Protein AF-A0A8W8NFV4-F1 (afdb_monomer_lite)

Secondary structure (DSSP, 8-state):
-HHHHHHHHHHHHHIIIIIS-TT--TTS----HHHHHHHHHHHHHHHHHHHTT-

Foldseek 3Di:
DLVVVLVVQLVVLCCVQAVPDPPHDPPDDRPDPVSVVSNVVSVVVSVVVVVVPD

Sequence (54 aa):
GGVDALLRKMYEVFSDFALKNPFYSVDMPVRCDLFDTNLQQVIEACEKQSIGNV

Radius of gyration: 13.14 Å; chains: 1; bounding box: 32×20×36 Å

InterPro domains:
  IPR007233 Trafficking protein particle complex subunit [PF04099] (3-44)
  IPR007233 Trafficking protein particle complex subunit [PTHR23249] (3-47)
  IPR011012 Longin-like domain superfamily [SSF64356] (3-44)

Structure (mmCIF, N/CA/C/O backbone):
data_AF-A0A8W8NFV4-F1
#
_entry.id   AF-A0A8W8NFV4-F1
#
loop_
_atom_site.group_PDB
_atom_site.id
_atom_site.type_symbol
_atom_site.label_atom_id
_atom_site.label_alt_id
_atom_site.label_comp_id
_atom_site.label_asym_id
_atom_site.label_entity_id
_atom_site.label_seq_id
_atom_site.pdbx_PDB_ins_code
_atom_site.Cartn_x
_atom_site.Cartn_y
_atom_site.Cartn_z
_atom_site.occupancy
_atom_site.B_iso_or_equiv
_atom_site.auth_seq_id
_atom_site.auth_comp_id
_atom_site.auth_asym_id
_atom_site.auth_atom_id
_atom_site.pdbx_PDB_model_num
ATOM 1 N N . GLY A 1 1 ? -12.658 10.806 5.258 1.00 59.03 1 GLY A N 1
ATOM 2 C CA . GLY A 1 1 ? -13.276 9.669 5.973 1.00 59.03 1 GLY A CA 1
ATOM 3 C C . GLY A 1 1 ? -12.250 8.570 6.180 1.00 59.03 1 GLY A C 1
ATOM 4 O O . GLY A 1 1 ? -11.163 8.672 5.627 1.00 59.03 1 GLY A O 1
ATOM 5 N N . GLY A 1 2 ? -12.556 7.532 6.967 1.00 74.50 2 GLY A N 1
ATOM 6 C CA . GLY A 1 2 ? -11.607 6.432 7.237 1.00 74.50 2 GLY A CA 1
ATOM 7 C C . GLY A 1 2 ? -11.056 5.762 5.968 1.00 74.50 2 GLY A C 1
ATOM 8 O O . GLY A 1 2 ? -9.889 5.386 5.921 1.00 74.50 2 GLY A O 1
ATOM 9 N N . VAL A 1 3 ? -11.857 5.738 4.898 1.00 81.19 3 VAL A N 1
ATOM 10 C CA . VAL A 1 3 ? -11.470 5.222 3.576 1.00 81.19 3 VAL A CA 1
ATOM 11 C C . VAL A 1 3 ? -10.372 6.062 2.907 1.00 81.19 3 VAL A C 1
ATOM 13 O O . VAL A 1 3 ? -9.446 5.494 2.340 1.00 81.19 3 VAL A O 1
ATOM 16 N N . ASP A 1 4 ? -10.398 7.396 3.014 1.00 83.44 4 ASP A N 1
ATOM 17 C CA . ASP A 1 4 ? -9.353 8.257 2.428 1.00 83.44 4 ASP A CA 1
ATOM 18 C C . ASP A 1 4 ? -7.984 8.013 3.075 1.00 83.44 4 ASP A C 1
ATOM 20 O O . ASP A 1 4 ? -6.954 7.993 2.400 1.00 83.44 4 ASP A O 1
ATOM 24 N N . ALA A 1 5 ? -7.967 7.804 4.395 1.00 84.06 5 ALA A N 1
ATOM 25 C CA . ALA A 1 5 ? -6.743 7.510 5.136 1.00 84.06 5 ALA A CA 1
ATOM 26 C C . ALA A 1 5 ? -6.175 6.130 4.767 1.00 84.06 5 ALA A C 1
ATOM 28 O O . ALA A 1 5 ? -4.958 5.983 4.632 1.00 84.06 5 ALA A O 1
ATOM 29 N N . LEU A 1 6 ? -7.051 5.142 4.554 1.00 85.62 6 LEU A N 1
ATOM 30 C CA . LEU A 1 6 ? -6.679 3.816 4.065 1.00 85.62 6 LEU A CA 1
ATOM 31 C C . LEU A 1 6 ? -6.066 3.884 2.663 1.00 85.62 6 LEU A C 1
ATOM 33 O O . LEU A 1 6 ? -4.957 3.395 2.450 1.00 85.62 6 LEU A O 1
ATOM 37 N N . LEU A 1 7 ? -6.757 4.538 1.726 1.00 87.69 7 LEU A N 1
ATOM 38 C CA . LEU A 1 7 ? -6.304 4.687 0.341 1.00 87.69 7 LEU A CA 1
ATOM 39 C C . LEU A 1 7 ? -4.952 5.401 0.263 1.00 87.69 7 LEU A C 1
ATOM 41 O O . LEU A 1 7 ? -4.085 4.999 -0.512 1.00 87.69 7 LEU A O 1
ATOM 45 N N . ARG A 1 8 ? -4.733 6.416 1.106 1.00 89.12 8 ARG A N 1
ATOM 46 C CA . ARG A 1 8 ? -3.456 7.132 1.167 1.00 89.12 8 ARG A CA 1
ATOM 47 C C . ARG A 1 8 ? -2.305 6.238 1.636 1.00 89.12 8 ARG A C 1
ATOM 49 O O . ARG A 1 8 ? -1.248 6.258 1.013 1.00 89.12 8 ARG A O 1
ATOM 56 N N . LYS A 1 9 ? -2.519 5.409 2.664 1.00 88.38 9 LYS A N 1
ATOM 57 C CA . LYS A 1 9 ? -1.514 4.428 3.117 1.00 88.38 9 LYS A CA 1
ATOM 58 C C . LYS A 1 9 ? -1.233 3.355 2.066 1.00 88.38 9 LYS A C 1
ATOM 60 O O . LYS A 1 9 ? -0.078 3.005 1.848 1.00 88.38 9 LYS A O 1
ATOM 65 N N . MET A 1 10 ? -2.264 2.854 1.385 1.00 87.25 10 MET A N 1
ATOM 66 C CA . MET A 1 10 ? -2.083 1.895 0.288 1.00 87.25 10 MET A CA 1
ATOM 67 C C . MET A 1 10 ? -1.266 2.495 -0.863 1.00 87.25 10 MET A C 1
ATOM 69 O O . MET A 1 10 ? -0.399 1.822 -1.417 1.00 87.25 10 MET A O 1
ATOM 73 N N . TYR A 1 11 ? -1.500 3.769 -1.191 1.00 88.94 11 TYR A N 1
ATOM 74 C CA . TYR A 1 11 ? -0.738 4.480 -2.216 1.00 88.94 11 TYR A CA 1
ATOM 75 C C . TYR A 1 11 ? 0.744 4.648 -1.846 1.00 88.94 11 TYR A C 1
ATOM 77 O O . TYR A 1 11 ? 1.612 4.502 -2.709 1.00 88.94 11 TYR A O 1
ATOM 85 N N . GLU A 1 12 ? 1.051 4.929 -0.577 1.00 89.12 12 GLU A N 1
ATOM 86 C CA . GLU A 1 12 ? 2.434 5.007 -0.084 1.00 89.12 12 GLU A CA 1
ATOM 87 C C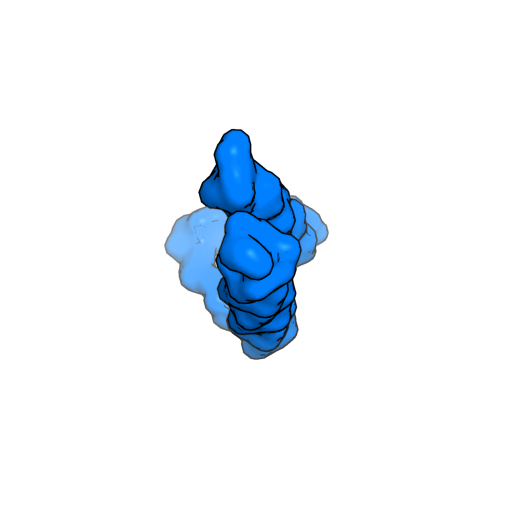 . GLU A 1 12 ? 3.154 3.663 -0.242 1.00 89.12 12 GLU A C 1
ATOM 89 O O . GLU A 1 12 ? 4.222 3.616 -0.854 1.00 89.12 12 GLU A O 1
ATOM 94 N N . VAL A 1 13 ? 2.522 2.566 0.196 1.00 87.62 13 VAL A N 1
ATOM 95 C CA . VAL A 1 13 ? 3.055 1.205 0.021 1.00 87.62 13 VAL A CA 1
ATOM 96 C C . VAL A 1 13 ? 3.282 0.911 -1.465 1.00 87.62 13 VAL A C 1
ATOM 98 O O . VAL A 1 13 ? 4.379 0.531 -1.859 1.00 87.62 13 VAL A O 1
ATOM 101 N N . PHE A 1 14 ? 2.301 1.162 -2.332 1.00 86.25 14 PHE A N 1
ATOM 102 C CA . PHE A 1 14 ? 2.471 0.962 -3.775 1.00 86.25 14 PHE A CA 1
ATOM 103 C C . PHE A 1 14 ? 3.634 1.777 -4.360 1.00 86.25 14 PHE A C 1
ATOM 105 O O . PHE A 1 14 ? 4.433 1.254 -5.136 1.00 86.25 14 PHE A O 1
ATOM 112 N N . SER A 1 15 ? 3.772 3.040 -3.960 1.00 86.44 15 SER A N 1
ATOM 113 C CA . SER A 1 15 ? 4.842 3.915 -4.446 1.00 86.44 15 SER A CA 1
ATOM 114 C C . SER A 1 15 ? 6.231 3.400 -4.059 1.00 86.44 15 SER A C 1
ATOM 116 O O . SER A 1 15 ? 7.158 3.482 -4.866 1.00 86.44 15 SER A O 1
ATOM 118 N N . ASP A 1 16 ? 6.377 2.829 -2.864 1.00 82.38 16 ASP A N 1
ATOM 119 C CA . ASP A 1 16 ? 7.646 2.279 -2.384 1.00 82.38 16 ASP A CA 1
ATOM 120 C C . ASP A 1 16 ? 8.094 1.037 -3.161 1.00 82.38 16 ASP A C 1
ATOM 122 O O . ASP A 1 16 ? 9.284 0.886 -3.440 1.00 82.38 16 ASP A O 1
ATOM 126 N N . PHE A 1 17 ? 7.152 0.178 -3.554 1.00 79.25 17 PHE A N 1
ATOM 127 C CA . PHE A 1 17 ? 7.467 -1.088 -4.222 1.00 79.25 17 PHE A CA 1
ATOM 128 C C . PHE A 1 17 ? 7.468 -0.999 -5.755 1.00 79.25 17 PHE A C 1
ATOM 130 O O . PHE A 1 17 ? 8.279 -1.669 -6.396 1.00 79.25 17 PHE A O 1
ATOM 137 N N . ALA A 1 18 ? 6.604 -0.167 -6.345 1.00 76.88 18 ALA A N 1
ATOM 138 C CA . ALA A 1 18 ? 6.453 -0.049 -7.796 1.00 76.88 18 ALA A CA 1
ATOM 139 C C . ALA A 1 18 ? 7.156 1.184 -8.385 1.00 76.88 18 ALA A C 1
ATOM 141 O O . ALA A 1 18 ? 7.793 1.083 -9.426 1.00 76.88 18 ALA A O 1
ATOM 142 N N . LEU A 1 19 ? 7.065 2.354 -7.743 1.00 75.56 19 LEU A N 1
ATOM 143 C CA . LEU A 1 19 ? 7.540 3.612 -8.346 1.00 75.56 19 LEU A CA 1
ATOM 144 C C . LEU A 1 19 ? 8.983 3.962 -7.971 1.00 75.56 19 LEU A C 1
ATOM 146 O O . LEU A 1 19 ? 9.691 4.579 -8.765 1.00 75.56 19 LEU A O 1
ATOM 150 N N . LYS A 1 20 ? 9.442 3.568 -6.777 1.00 76.38 20 LYS A N 1
ATOM 151 C CA . LYS A 1 20 ? 10.831 3.795 -6.339 1.00 76.38 20 LYS A CA 1
ATOM 152 C C . LYS A 1 20 ? 11.822 2.766 -6.881 1.00 76.38 20 LYS A C 1
ATOM 154 O O . LYS A 1 20 ? 13.025 2.942 -6.702 1.00 76.38 20 LYS A O 1
ATOM 159 N N . ASN A 1 21 ? 11.350 1.708 -7.537 1.00 69.81 21 ASN A N 1
ATOM 160 C CA . ASN A 1 21 ? 12.213 0.696 -8.126 1.00 69.81 21 ASN A CA 1
ATOM 161 C C . ASN A 1 21 ? 12.523 1.062 -9.592 1.00 69.81 21 ASN A C 1
ATOM 163 O O . ASN A 1 21 ? 11.650 0.912 -10.446 1.00 69.81 21 ASN A O 1
ATOM 167 N N . PRO A 1 22 ? 13.754 1.507 -9.918 1.00 73.56 22 PRO A N 1
ATOM 168 C CA . PRO A 1 22 ? 14.106 1.959 -11.267 1.00 73.56 22 PRO A CA 1
ATOM 169 C C . PRO A 1 22 ? 14.052 0.848 -12.329 1.00 73.56 22 PRO A C 1
ATOM 171 O O . PRO A 1 22 ? 14.143 1.141 -13.518 1.00 73.56 22 PRO A O 1
ATOM 174 N N . PHE A 1 23 ? 13.897 -0.416 -11.923 1.00 73.31 23 PHE A N 1
ATOM 175 C CA . PHE A 1 23 ? 13.754 -1.569 -12.816 1.00 73.31 23 PHE A CA 1
ATOM 176 C C 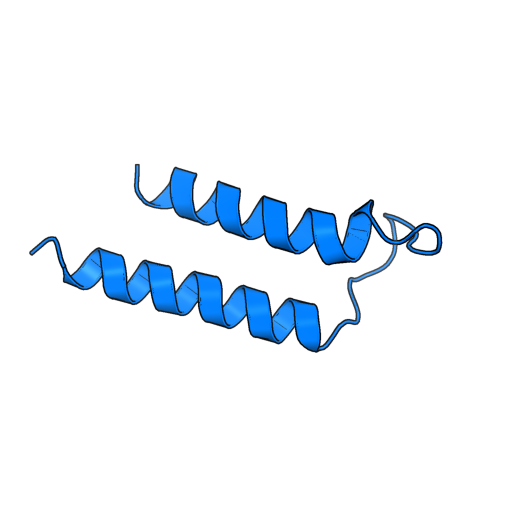. PHE A 1 23 ? 12.304 -2.050 -12.957 1.00 73.31 23 PHE A C 1
ATOM 178 O O . PHE A 1 23 ? 12.045 -3.025 -13.665 1.00 73.31 23 PHE A O 1
ATOM 185 N N . TYR A 1 24 ? 11.352 -1.405 -12.281 1.00 69.50 24 TYR A N 1
ATOM 186 C CA . TYR A 1 24 ? 9.957 -1.811 -12.305 1.00 69.50 24 TYR A CA 1
ATOM 187 C C . TYR A 1 24 ? 9.221 -1.147 -13.472 1.00 69.50 24 TYR A C 1
ATOM 189 O O . TYR A 1 24 ? 9.103 0.073 -13.555 1.00 69.50 24 TYR A O 1
ATOM 197 N N . SER A 1 25 ? 8.742 -1.968 -14.405 1.00 69.88 25 SER A N 1
ATOM 198 C CA . SER A 1 25 ? 7.885 -1.508 -15.499 1.00 69.88 25 SER A CA 1
ATOM 199 C C . SER A 1 25 ? 6.444 -1.440 -15.008 1.00 69.88 25 SER A C 1
ATOM 201 O O . SER A 1 25 ? 5.925 -2.429 -14.500 1.00 69.88 25 SER A O 1
ATOM 203 N N . VAL A 1 26 ? 5.801 -0.286 -15.187 1.00 66.62 26 VAL A N 1
ATOM 204 C CA . VAL A 1 26 ? 4.445 0.007 -14.683 1.00 66.62 26 VAL A CA 1
ATOM 205 C C . VAL A 1 26 ? 3.380 -0.955 -15.241 1.00 66.62 26 VAL A C 1
ATOM 207 O O . VAL A 1 26 ? 2.346 -1.156 -14.616 1.00 66.62 26 VAL A O 1
ATOM 210 N N . ASP A 1 27 ? 3.663 -1.612 -16.369 1.00 70.56 27 ASP A N 1
ATOM 211 C CA . ASP A 1 27 ? 2.775 -2.586 -17.018 1.00 70.56 27 ASP A CA 1
ATOM 212 C C . ASP A 1 27 ? 2.902 -4.026 -16.478 1.00 70.56 27 ASP A C 1
ATOM 214 O O . ASP A 1 27 ? 2.213 -4.933 -16.951 1.00 70.56 27 ASP A O 1
ATOM 218 N N . MET A 1 28 ? 3.788 -4.277 -15.508 1.00 75.56 28 MET A N 1
ATOM 219 C CA . MET A 1 28 ? 3.978 -5.600 -14.901 1.00 75.56 28 MET A CA 1
ATOM 220 C C . MET A 1 28 ? 3.253 -5.705 -13.552 1.00 75.56 28 MET A C 1
ATOM 222 O O . MET A 1 28 ? 3.147 -4.716 -12.839 1.00 75.56 28 MET A O 1
ATOM 226 N N . PRO A 1 29 ? 2.774 -6.895 -13.143 1.00 77.44 29 PRO A N 1
ATOM 227 C CA . PRO A 1 29 ? 2.200 -7.084 -11.811 1.00 77.44 29 PRO A CA 1
ATOM 228 C C . PRO A 1 29 ? 3.266 -6.932 -10.716 1.00 77.44 29 PRO A C 1
ATOM 230 O O . PRO A 1 29 ? 4.432 -7.289 -10.912 1.00 77.44 29 PRO A O 1
ATOM 233 N N . VAL A 1 30 ? 2.888 -6.412 -9.542 1.00 76.25 30 VAL A N 1
ATOM 234 C CA . VAL A 1 30 ? 3.797 -6.309 -8.385 1.00 76.25 30 VAL A CA 1
ATOM 235 C C . VAL A 1 30 ? 3.982 -7.718 -7.828 1.00 76.25 30 VAL A C 1
ATOM 237 O O . VAL A 1 30 ? 3.087 -8.255 -7.191 1.00 76.25 30 VAL A O 1
ATOM 240 N N . ARG A 1 31 ? 5.124 -8.352 -8.112 1.00 75.88 31 ARG A N 1
ATOM 241 C CA . ARG A 1 31 ? 5.484 -9.685 -7.594 1.00 75.88 31 ARG A CA 1
ATOM 242 C C . ARG A 1 31 ? 6.460 -9.539 -6.433 1.00 75.88 31 ARG A C 1
ATOM 244 O O . ARG A 1 31 ? 7.641 -9.852 -6.569 1.00 75.88 31 ARG A O 1
ATOM 251 N N . CYS A 1 32 ? 5.989 -8.961 -5.33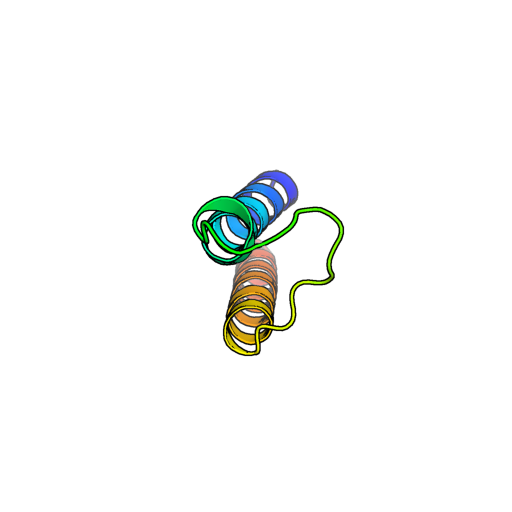5 1.00 80.44 32 CYS A N 1
ATOM 252 C CA . CYS A 1 32 ? 6.808 -8.719 -4.157 1.00 80.44 32 CYS A CA 1
ATOM 253 C C . CYS A 1 32 ? 6.058 -9.178 -2.909 1.00 80.44 32 CYS A C 1
ATOM 255 O O . CYS A 1 32 ? 5.129 -8.510 -2.471 1.00 80.44 32 CYS A O 1
ATOM 257 N N . ASP A 1 33 ? 6.514 -10.264 -2.289 1.00 85.62 33 ASP A N 1
ATOM 258 C CA . ASP A 1 33 ? 5.885 -10.808 -1.075 1.00 85.62 33 ASP A CA 1
ATOM 259 C C . ASP A 1 33 ? 5.853 -9.780 0.074 1.00 85.62 33 ASP A C 1
ATOM 261 O O . ASP A 1 33 ? 4.959 -9.774 0.926 1.00 85.62 33 ASP A O 1
ATOM 265 N N . LEU A 1 34 ? 6.827 -8.861 0.088 1.00 84.19 34 LEU A N 1
ATOM 266 C CA . LEU A 1 34 ? 6.882 -7.766 1.051 1.00 84.19 34 LEU A CA 1
ATOM 267 C C . LEU A 1 34 ? 5.799 -6.708 0.783 1.00 84.19 34 LEU A C 1
ATOM 269 O O . LEU A 1 34 ? 5.281 -6.130 1.737 1.00 84.19 34 LEU A O 1
ATOM 273 N N . PHE A 1 35 ? 5.420 -6.475 -0.477 1.00 85.50 35 PHE A N 1
ATOM 274 C CA . PHE A 1 35 ? 4.274 -5.626 -0.813 1.00 85.50 35 PHE A CA 1
ATOM 275 C C . PHE A 1 35 ? 2.976 -6.240 -0.276 1.00 85.50 35 PHE A C 1
ATOM 277 O O . PHE A 1 35 ? 2.247 -5.554 0.441 1.00 85.50 35 PHE A O 1
ATOM 284 N N . A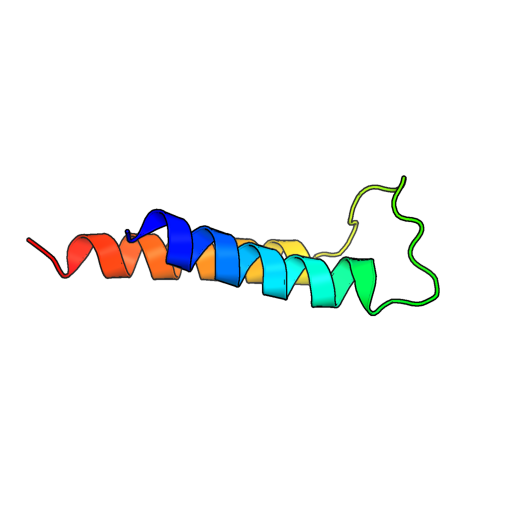SP A 1 36 ? 2.739 -7.532 -0.523 1.00 87.06 36 ASP A N 1
ATOM 285 C CA .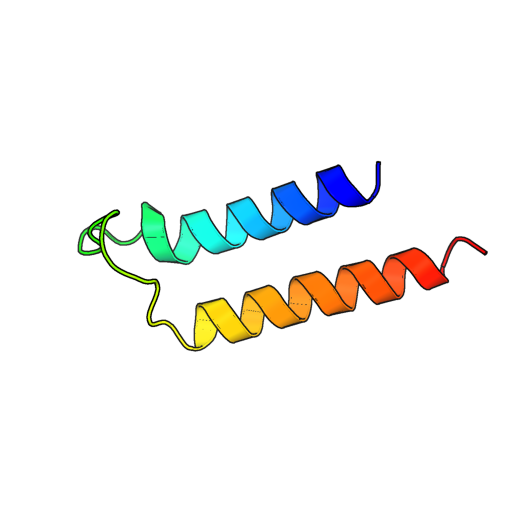 ASP A 1 36 ? 1.532 -8.231 -0.054 1.00 87.06 36 ASP A CA 1
ATOM 286 C C . ASP A 1 36 ? 1.429 -8.221 1.477 1.00 87.06 36 ASP A C 1
ATOM 288 O O . ASP A 1 36 ? 0.387 -7.884 2.043 1.00 87.06 36 ASP A O 1
ATOM 292 N N . THR A 1 37 ? 2.546 -8.491 2.161 1.00 91.38 37 THR A N 1
ATOM 293 C CA . THR A 1 37 ? 2.615 -8.463 3.630 1.00 91.38 37 THR A CA 1
ATOM 294 C C . THR A 1 37 ? 2.285 -7.075 4.190 1.00 91.38 37 THR A C 1
ATOM 296 O O . THR A 1 37 ? 1.517 -6.955 5.146 1.00 91.38 37 THR A O 1
ATOM 299 N N . ASN A 1 38 ? 2.843 -6.010 3.604 1.00 88.44 38 ASN A N 1
ATOM 300 C CA . ASN A 1 38 ? 2.577 -4.641 4.057 1.00 88.44 38 ASN A CA 1
ATOM 301 C C . ASN A 1 38 ? 1.136 -4.210 3.762 1.00 88.44 38 ASN A C 1
ATOM 303 O O . ASN A 1 38 ? 0.513 -3.544 4.591 1.00 88.44 38 ASN A O 1
ATOM 307 N N . LEU A 1 39 ? 0.583 -4.608 2.614 1.00 88.00 39 LEU A N 1
ATOM 308 C CA . LEU A 1 39 ? -0.799 -4.301 2.254 1.00 88.00 39 LEU A CA 1
ATOM 309 C C . LEU A 1 39 ? -1.781 -4.949 3.239 1.00 88.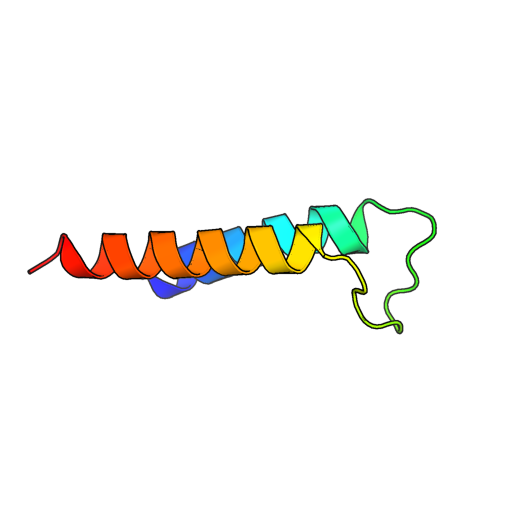00 39 LEU A C 1
ATOM 311 O O . LEU A 1 39 ? -2.698 -4.282 3.722 1.00 88.00 39 LEU A O 1
ATOM 315 N N . GLN A 1 40 ? -1.545 -6.211 3.603 1.00 89.69 40 GLN A N 1
ATOM 316 C CA . GLN A 1 40 ? -2.358 -6.920 4.589 1.00 89.69 40 GLN A CA 1
ATOM 317 C C . GLN A 1 40 ? -2.301 -6.250 5.971 1.00 89.69 40 GLN A C 1
ATOM 319 O O . GLN A 1 40 ? -3.341 -6.036 6.593 1.00 89.69 40 GLN A O 1
ATOM 324 N N . GLN A 1 41 ? -1.119 -5.817 6.421 1.00 89.38 41 GLN A N 1
ATOM 325 C CA . GLN A 1 41 ? -0.980 -5.079 7.684 1.00 89.38 41 GLN A CA 1
ATOM 326 C C . GLN A 1 41 ? -1.739 -3.745 7.679 1.00 89.38 41 GLN A C 1
ATOM 328 O O . GLN A 1 41 ? -2.345 -3.375 8.687 1.00 89.38 41 GLN A O 1
ATOM 333 N N . VAL A 1 42 ? -1.722 -3.016 6.558 1.00 87.81 42 VAL A N 1
ATOM 334 C CA . VAL A 1 42 ? -2.457 -1.749 6.412 1.00 87.81 42 VAL A CA 1
ATOM 335 C C . VAL A 1 42 ? -3.968 -1.973 6.503 1.00 87.81 42 VAL A C 1
ATOM 337 O O . VAL A 1 42 ? -4.654 -1.193 7.170 1.00 87.81 42 VAL A O 1
ATOM 340 N N . ILE A 1 43 ? -4.477 -3.040 5.883 1.00 87.75 43 ILE A N 1
ATOM 341 C CA . ILE A 1 43 ? -5.896 -3.413 5.943 1.00 87.75 43 ILE A CA 1
ATOM 342 C C . ILE A 1 43 ? -6.285 -3.788 7.377 1.00 87.75 43 ILE A C 1
ATOM 344 O O . ILE A 1 43 ? -7.198 -3.175 7.931 1.00 87.75 43 ILE A O 1
ATOM 348 N N . GLU A 1 44 ? -5.549 -4.695 8.023 1.00 88.06 44 GLU A N 1
ATOM 349 C CA . GLU A 1 44 ? -5.827 -5.111 9.405 1.00 88.06 44 GLU A CA 1
ATOM 350 C C . GLU A 1 44 ? -5.764 -3.938 10.396 1.00 88.06 44 GLU A C 1
ATOM 352 O O . GLU A 1 44 ? -6.561 -3.848 11.333 1.00 88.06 44 GLU A O 1
ATOM 357 N N . ALA A 1 45 ? -4.814 -3.016 10.214 1.00 84.44 45 ALA A N 1
ATOM 358 C CA . ALA A 1 45 ? -4.710 -1.823 11.048 1.00 84.44 45 ALA A CA 1
ATOM 359 C C . ALA A 1 45 ? -5.927 -0.900 10.878 1.00 84.44 45 ALA A C 1
ATOM 361 O O . ALA A 1 45 ? -6.381 -0.292 11.851 1.00 84.44 45 ALA A O 1
ATOM 362 N N . CYS A 1 46 ? -6.469 -0.805 9.663 1.00 80.88 46 CYS A N 1
ATOM 363 C CA . CYS A 1 46 ? -7.669 -0.025 9.386 1.00 80.88 46 CYS A CA 1
ATOM 364 C C . CYS A 1 46 ? -8.933 -0.687 9.954 1.00 80.88 46 CYS A C 1
ATOM 366 O O . CYS A 1 46 ? -9.773 0.009 10.526 1.00 80.88 46 CYS A O 1
ATOM 368 N N . GLU A 1 47 ? -9.052 -2.015 9.871 1.00 79.12 47 GLU A N 1
ATOM 369 C CA . GLU A 1 47 ? -10.150 -2.764 10.501 1.00 79.12 47 GLU A CA 1
ATOM 370 C C . GLU A 1 47 ? -10.149 -2.575 12.022 1.00 79.12 47 GLU A C 1
ATOM 372 O O . GLU A 1 47 ? -11.181 -2.251 12.612 1.00 79.12 47 GLU A O 1
ATOM 377 N N . LYS A 1 48 ? -8.973 -2.661 12.656 1.00 72.88 48 LYS A N 1
ATOM 378 C CA . LYS A 1 48 ? -8.813 -2.408 14.098 1.00 72.88 48 LYS A CA 1
ATOM 379 C C . LYS A 1 48 ? -9.180 -0.972 14.484 1.00 72.88 48 LYS A C 1
ATOM 381 O O . LYS A 1 48 ? -9.755 -0.764 15.549 1.00 72.88 48 LYS A O 1
ATOM 386 N N . GLN A 1 49 ? -8.904 0.015 13.628 1.00 65.00 49 GLN A N 1
ATOM 387 C CA . GLN A 1 49 ? -9.325 1.404 13.857 1.00 65.00 49 GLN A CA 1
ATOM 388 C C . GLN A 1 49 ? -10.838 1.610 13.697 1.00 65.00 49 GLN A C 1
ATOM 390 O O . GLN A 1 49 ? -11.404 2.434 14.411 1.00 65.00 49 GLN A O 1
ATOM 395 N N . SER A 1 50 ? -11.513 0.845 12.834 1.00 57.25 50 SER A N 1
ATOM 396 C CA . SER A 1 50 ? -12.976 0.907 12.699 1.00 57.25 50 SER A CA 1
ATOM 397 C C . SER A 1 50 ? -13.721 0.343 13.919 1.00 57.25 50 SER A C 1
ATOM 399 O O . SER A 1 50 ? -14.875 0.705 14.136 1.00 57.25 50 SER A O 1
ATOM 401 N N . ILE A 1 51 ? -13.075 -0.512 14.722 1.00 54.38 51 ILE A N 1
ATOM 402 C CA . ILE A 1 51 ? -13.636 -1.097 15.955 1.00 54.38 51 ILE A CA 1
ATOM 403 C C . ILE A 1 51 ? -13.492 -0.140 17.157 1.00 54.38 51 ILE A C 1
ATOM 405 O O . ILE A 1 51 ? -14.216 -0.268 18.137 1.00 54.38 51 ILE A O 1
ATOM 409 N N . GLY A 1 52 ? -12.607 0.861 17.082 1.00 47.72 52 GLY A N 1
ATOM 410 C CA . GLY A 1 52 ? -12.396 1.852 18.148 1.00 47.72 52 GLY A CA 1
ATOM 411 C C . GLY A 1 52 ? -13.365 3.040 18.144 1.00 47.72 52 GLY A C 1
ATOM 412 O O . GLY A 1 52 ? -13.193 3.953 18.945 1.00 47.72 52 GLY A O 1
ATOM 413 N N . ASN A 1 53 ? -14.344 3.051 17.235 1.00 43.19 53 ASN A N 1
ATOM 414 C CA . ASN A 1 53 ? -15.269 4.167 17.022 1.00 43.19 53 ASN A CA 1
ATOM 415 C C . ASN A 1 53 ? -16.751 3.809 17.284 1.00 43.19 53 ASN A C 1
ATOM 417 O O . ASN A 1 53 ? -17.631 4.555 16.850 1.00 43.19 53 ASN A O 1
ATOM 421 N N . VAL A 1 54 ? -17.014 2.694 17.980 1.00 42.84 54 VAL A N 1
ATOM 422 C CA . VAL A 1 54 ? -18.328 2.327 18.551 1.00 42.84 54 VAL A CA 1
ATOM 423 C C . VAL A 1 54 ? -18.346 2.605 20.046 1.00 42.84 54 VAL A C 1
ATOM 425 O O . VAL A 1 54 ? -17.362 2.228 20.719 1.00 42.84 54 VAL A O 1
#

pLDDT: mean 77.93, std 11.91, range [42.84, 91.38]

Organism: Magallana gigas (NCBI:txid29159)